Protein AF-A0A0S4L8D2-F1 (afdb_monomer_lite)

Secondary structure (DSSP, 8-state):
----TTS--HHHHHHHHHHTT--GGGS-SSHHHHHHHHHHHHHHHHHHHHHHHHHTTPPPPPPPPTTS-TT----GGGG-----S----

Structure (mmCIF, N/CA/C/O backbone):
data_AF-A0A0S4L8D2-F1
#
_entry.id   AF-A0A0S4L8D2-F1
#
loop_
_atom_site.group_PDB
_atom_site.id
_atom_site.type_symbol
_atom_site.label_atom_id
_atom_site.label_alt_id
_atom_site.label_comp_id
_atom_site.label_asym_id
_atom_site.label_entity_id
_atom_site.label_seq_id
_atom_site.pdbx_PDB_ins_code
_atom_site.Cartn_x
_atom_site.Cartn_y
_atom_site.Cartn_z
_atom_site.occupancy
_atom_site.B_iso_or_equiv
_atom_site.auth_seq_id
_atom_site.auth_comp_id
_atom_site.auth_asym_id
_atom_site.auth_atom_id
_atom_site.pdbx_PDB_model_num
ATOM 1 N N . MET A 1 1 ? 19.949 -25.305 -2.139 1.00 54.22 1 MET A N 1
ATOM 2 C CA . MET A 1 1 ? 18.591 -25.883 -2.056 1.00 54.22 1 MET A CA 1
ATOM 3 C C . MET A 1 1 ? 17.993 -25.764 -3.447 1.00 54.22 1 MET A C 1
ATOM 5 O O . MET A 1 1 ? 17.866 -24.644 -3.919 1.00 54.22 1 MET A O 1
ATOM 9 N N . ALA A 1 2 ? 17.795 -26.876 -4.156 1.00 66.50 2 ALA A N 1
ATOM 10 C CA . ALA A 1 2 ? 17.262 -26.857 -5.519 1.00 66.50 2 ALA A CA 1
ATOM 11 C C . ALA A 1 2 ? 15.730 -26.837 -5.452 1.00 66.50 2 ALA A C 1
ATOM 13 O O . ALA A 1 2 ? 15.147 -27.611 -4.694 1.00 66.50 2 ALA A O 1
ATOM 14 N N . PHE A 1 3 ? 15.094 -25.924 -6.185 1.00 70.25 3 PHE A N 1
ATOM 15 C CA . PHE A 1 3 ? 13.641 -25.894 -6.310 1.00 70.25 3 PHE A CA 1
ATOM 16 C C . PHE A 1 3 ? 13.216 -26.943 -7.334 1.00 70.25 3 PHE A C 1
ATOM 18 O O . PHE A 1 3 ? 13.718 -26.931 -8.455 1.00 70.25 3 PHE A O 1
ATOM 25 N N . ASP A 1 4 ? 12.314 -27.837 -6.940 1.00 81.31 4 ASP A N 1
ATOM 26 C CA . ASP A 1 4 ? 11.623 -28.723 -7.871 1.00 81.31 4 ASP A CA 1
ATOM 27 C C . ASP A 1 4 ? 10.573 -27.896 -8.642 1.00 81.31 4 ASP A C 1
ATOM 29 O O . ASP A 1 4 ? 9.635 -27.385 -8.012 1.00 81.31 4 ASP A O 1
ATOM 33 N N . PRO A 1 5 ? 10.731 -27.700 -9.965 1.00 76.12 5 PRO A N 1
ATOM 34 C CA . PRO A 1 5 ? 9.783 -26.927 -10.762 1.00 76.12 5 PRO A CA 1
ATOM 35 C C . PRO A 1 5 ? 8.410 -27.604 -10.865 1.00 76.12 5 PRO A C 1
ATOM 37 O O . PRO A 1 5 ? 7.411 -26.898 -11.001 1.00 76.12 5 PRO A O 1
ATOM 40 N N . ASP A 1 6 ? 8.339 -28.932 -10.729 1.00 83.88 6 ASP A N 1
ATOM 41 C CA . ASP A 1 6 ? 7.094 -29.700 -10.830 1.00 83.88 6 ASP A CA 1
ATOM 42 C C . ASP A 1 6 ? 6.328 -29.743 -9.495 1.00 83.88 6 ASP A C 1
ATOM 44 O O . ASP A 1 6 ? 5.136 -30.058 -9.449 1.00 83.88 6 ASP A O 1
ATOM 48 N N . ASN A 1 7 ? 6.979 -29.363 -8.388 1.00 84.75 7 ASN A N 1
ATOM 49 C CA . ASN A 1 7 ? 6.364 -29.303 -7.065 1.00 84.75 7 ASN A CA 1
ATOM 50 C C . ASN A 1 7 ? 6.850 -28.094 -6.242 1.00 84.75 7 ASN A C 1
ATOM 52 O O . ASN A 1 7 ? 7.473 -28.251 -5.186 1.00 84.75 7 ASN A O 1
ATOM 56 N N . PRO A 1 8 ? 6.517 -26.858 -6.660 1.00 81.56 8 PRO A N 1
ATOM 57 C CA . PRO A 1 8 ? 6.958 -25.671 -5.948 1.00 81.56 8 PRO A CA 1
ATOM 58 C C . PRO A 1 8 ? 6.315 -25.610 -4.555 1.00 81.56 8 PRO A C 1
ATOM 60 O O . PRO A 1 8 ? 5.145 -25.988 -4.404 1.00 81.56 8 PRO A O 1
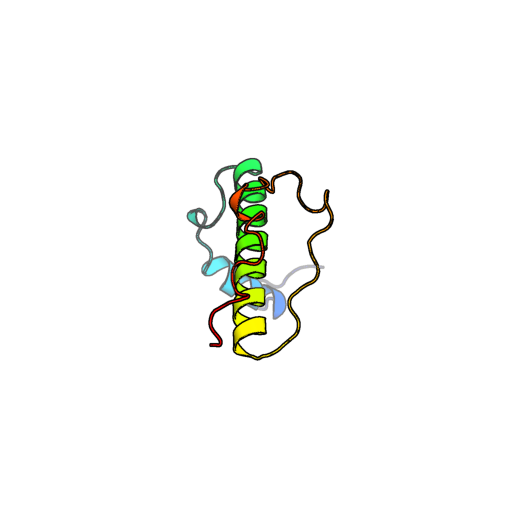ATOM 63 N N . PRO A 1 9 ? 7.024 -25.102 -3.532 1.00 86.06 9 PRO A N 1
ATOM 64 C CA . PRO A 1 9 ? 6.472 -24.968 -2.192 1.00 86.06 9 PRO A CA 1
ATOM 65 C C . PRO A 1 9 ? 5.253 -24.034 -2.184 1.00 86.06 9 PRO A C 1
ATOM 67 O O . PRO A 1 9 ? 5.137 -23.115 -2.996 1.00 86.06 9 PRO A O 1
ATOM 70 N N . ILE A 1 10 ? 4.329 -24.252 -1.243 1.00 85.25 10 ILE A N 1
ATOM 71 C CA . ILE A 1 10 ? 3.016 -23.581 -1.234 1.00 85.25 10 ILE A CA 1
ATOM 72 C C . ILE A 1 10 ? 3.103 -22.048 -1.222 1.00 85.25 10 ILE A C 1
ATOM 74 O O . ILE A 1 10 ? 2.272 -21.378 -1.832 1.00 85.25 10 ILE A O 1
ATOM 78 N N . TRP A 1 11 ? 4.118 -21.483 -0.565 1.00 84.25 11 TRP A N 1
ATOM 79 C CA . TRP A 1 11 ? 4.341 -20.038 -0.538 1.00 84.25 11 TRP A CA 1
ATOM 80 C C . TRP A 1 11 ? 4.698 -19.491 -1.927 1.00 84.25 11 TRP A C 1
ATOM 82 O O . TRP A 1 11 ? 4.228 -18.418 -2.290 1.00 84.25 11 TRP A O 1
ATOM 92 N N . LEU A 1 12 ? 5.439 -20.254 -2.737 1.00 80.06 12 LEU A N 1
ATOM 93 C CA . LEU A 1 12 ? 5.832 -19.857 -4.087 1.00 80.06 12 LEU A CA 1
ATOM 94 C C . LEU A 1 12 ? 4.635 -19.892 -5.046 1.00 80.06 12 LEU A C 1
ATOM 96 O O . LEU A 1 12 ? 4.474 -18.989 -5.859 1.00 80.06 12 LEU A O 1
ATOM 100 N N . ARG A 1 13 ? 3.732 -20.870 -4.890 1.00 77.44 13 ARG A N 1
ATOM 101 C CA . ARG A 1 13 ? 2.461 -20.916 -5.640 1.00 77.44 13 ARG A CA 1
ATOM 102 C C . ARG A 1 13 ? 1.571 -19.715 -5.328 1.00 77.44 13 ARG A C 1
ATOM 104 O O . ARG A 1 13 ? 1.002 -19.117 -6.234 1.00 77.44 13 ARG A O 1
ATOM 111 N N . LYS A 1 14 ? 1.467 -19.347 -4.046 1.00 77.44 14 LYS A N 1
ATOM 112 C CA . LYS A 1 14 ? 0.700 -18.170 -3.610 1.00 77.44 14 LYS A CA 1
ATOM 113 C C . LYS A 1 14 ? 1.292 -16.878 -4.170 1.00 77.44 14 LYS A C 1
ATOM 115 O O . LYS A 1 14 ? 0.547 -16.069 -4.708 1.00 77.44 14 LYS A O 1
ATOM 120 N N . LEU A 1 15 ? 2.618 -16.727 -4.112 1.00 76.00 15 LEU A N 1
ATOM 121 C CA . LEU A 1 15 ? 3.307 -15.591 -4.726 1.00 76.00 15 LEU A CA 1
ATOM 122 C C . LEU A 1 15 ? 3.075 -15.525 -6.233 1.00 76.00 15 LEU A C 1
ATOM 124 O O . LEU A 1 15 ? 2.800 -14.447 -6.736 1.00 76.00 15 LEU A O 1
ATOM 128 N N . HIS A 1 16 ? 3.139 -16.653 -6.944 1.00 72.56 16 HIS A N 1
ATOM 129 C CA . HIS A 1 16 ? 2.887 -16.687 -8.384 1.00 72.56 16 HIS A CA 1
ATOM 130 C C . HIS A 1 16 ? 1.465 -16.229 -8.732 1.00 72.56 16 HIS A C 1
ATOM 132 O O . HIS A 1 16 ? 1.297 -15.416 -9.632 1.00 72.56 16 HIS A O 1
ATOM 138 N N . MET A 1 17 ? 0.452 -16.681 -7.985 1.00 68.94 17 MET A N 1
ATOM 139 C CA . MET A 1 17 ? -0.937 -16.252 -8.188 1.00 68.94 17 MET A CA 1
ATOM 140 C C . MET A 1 17 ? -1.134 -14.755 -7.926 1.00 68.94 17 MET A C 1
ATOM 142 O O . MET A 1 17 ? -1.819 -14.094 -8.698 1.00 68.94 17 MET A O 1
ATOM 146 N N . SER A 1 18 ? -0.526 -14.210 -6.869 1.00 66.06 18 SER A N 1
ATOM 147 C CA . SER A 1 18 ? -0.588 -12.771 -6.589 1.00 66.06 18 SER A CA 1
ATOM 148 C C . SER A 1 18 ? 0.204 -11.952 -7.610 1.00 66.06 18 SER A C 1
ATOM 150 O O . SER A 1 18 ? -0.280 -10.926 -8.063 1.00 66.06 18 SER A O 1
ATOM 152 N N . ALA A 1 19 ? 1.384 -12.415 -8.025 1.00 61.94 19 ALA A N 1
ATOM 153 C CA . ALA A 1 19 ? 2.198 -11.748 -9.040 1.00 61.94 19 ALA A CA 1
ATOM 154 C C . ALA A 1 19 ? 1.531 -11.770 -10.423 1.00 61.94 19 ALA A C 1
ATOM 156 O O . ALA A 1 19 ? 1.618 -10.792 -11.153 1.00 61.94 19 ALA A O 1
ATOM 157 N N . ALA A 1 20 ? 0.815 -12.845 -10.765 1.00 63.62 20 ALA A N 1
ATOM 158 C CA . ALA A 1 20 ? 0.054 -12.946 -12.011 1.00 63.62 20 ALA A CA 1
ATOM 159 C C . ALA A 1 20 ? -1.145 -11.981 -12.075 1.00 63.62 20 ALA A C 1
ATOM 161 O O . ALA A 1 20 ? -1.684 -11.750 -13.154 1.00 63.62 20 ALA A O 1
ATOM 162 N N . GLN A 1 21 ? -1.571 -11.433 -10.934 1.00 67.81 21 GLN A N 1
ATOM 163 C CA . GLN A 1 21 ? -2.654 -10.451 -10.849 1.00 67.81 21 GLN A CA 1
ATOM 164 C C . GLN A 1 21 ? -2.158 -9.004 -10.888 1.00 67.81 21 GLN A C 1
ATOM 166 O O . GLN A 1 21 ? -2.985 -8.104 -10.991 1.00 67.81 21 GLN A O 1
ATOM 171 N N . ILE A 1 22 ? -0.844 -8.782 -10.800 1.00 68.94 22 ILE A N 1
ATOM 172 C CA . ILE A 1 22 ? -0.251 -7.448 -10.785 1.00 68.94 22 ILE A CA 1
ATOM 173 C C . ILE A 1 22 ? 0.320 -7.174 -12.176 1.00 68.94 22 ILE A C 1
ATOM 175 O O . ILE A 1 22 ? 1.265 -7.824 -12.628 1.00 68.94 22 ILE A O 1
ATOM 179 N N . SER A 1 23 ? -0.272 -6.215 -12.876 1.00 73.00 23 SER A N 1
ATOM 180 C CA . SER A 1 23 ? 0.263 -5.694 -14.126 1.00 73.00 23 SER A CA 1
ATOM 181 C C . SER A 1 23 ? 1.534 -4.901 -13.843 1.00 73.00 23 SER A C 1
ATOM 183 O O . SER A 1 23 ? 1.632 -4.187 -12.849 1.00 73.00 23 SER A O 1
ATOM 185 N N . ALA A 1 24 ? 2.496 -4.926 -14.766 1.00 67.69 24 ALA A N 1
ATOM 186 C CA . ALA A 1 24 ? 3.637 -4.008 -14.707 1.00 67.69 24 ALA A CA 1
ATOM 187 C C . ALA A 1 24 ? 3.197 -2.526 -14.700 1.00 67.69 24 ALA A C 1
ATOM 189 O O . ALA A 1 24 ? 3.934 -1.674 -14.222 1.00 67.69 24 ALA A O 1
ATOM 190 N N . HIS A 1 25 ? 1.986 -2.239 -15.189 1.00 74.81 25 HIS A N 1
ATOM 191 C CA . HIS A 1 25 ? 1.369 -0.911 -15.169 1.00 74.81 25 HIS A CA 1
ATOM 192 C C . HIS A 1 25 ? 0.793 -0.523 -13.799 1.00 74.81 25 HIS A C 1
ATOM 194 O O . HIS A 1 25 ? 0.441 0.636 -13.611 1.00 74.81 25 HIS A O 1
ATOM 200 N N . ASP A 1 26 ? 0.682 -1.470 -12.862 1.00 72.69 26 ASP A N 1
ATOM 201 C CA . ASP A 1 26 ? 0.223 -1.201 -11.493 1.00 72.69 26 ASP A CA 1
ATOM 202 C C . ASP A 1 26 ? 1.360 -0.663 -10.610 1.00 72.69 26 ASP A C 1
ATOM 204 O O . ASP A 1 26 ? 1.123 -0.220 -9.487 1.00 72.69 26 ASP A O 1
ATOM 208 N N . TYR A 1 27 ? 2.601 -0.708 -11.106 1.00 74.25 27 TYR A N 1
ATOM 209 C CA . TYR A 1 27 ? 3.755 -0.102 -10.459 1.00 74.25 27 TYR A CA 1
ATOM 210 C C . TYR A 1 27 ? 4.016 1.293 -11.016 1.00 74.25 27 TYR A C 1
ATOM 212 O O . TYR A 1 27 ? 3.872 1.546 -12.214 1.00 74.25 27 TYR A O 1
ATOM 220 N N . ALA A 1 28 ? 4.475 2.185 -10.142 1.00 81.38 28 ALA A N 1
ATOM 221 C CA . ALA A 1 28 ? 4.984 3.479 -10.554 1.00 81.38 28 ALA A CA 1
ATOM 222 C C . ALA A 1 28 ? 6.134 3.326 -11.563 1.00 81.38 28 ALA A C 1
ATOM 224 O O . ALA A 1 28 ? 6.989 2.446 -11.432 1.00 81.38 28 ALA A O 1
ATOM 225 N N . VAL A 1 29 ? 6.164 4.217 -12.555 1.00 84.94 29 VAL A N 1
ATOM 226 C CA . VAL A 1 29 ? 7.156 4.198 -13.641 1.00 84.94 29 VAL A CA 1
ATOM 227 C C . VAL A 1 29 ? 8.559 4.497 -13.104 1.00 84.94 29 VAL A C 1
ATOM 229 O O . VAL A 1 29 ? 9.551 3.995 -13.634 1.00 84.94 29 VAL A O 1
ATOM 232 N N . THR A 1 30 ? 8.643 5.276 -12.023 1.00 87.06 30 THR A N 1
ATOM 233 C CA . THR A 1 30 ? 9.891 5.610 -11.330 1.00 87.06 30 THR A CA 1
ATOM 234 C C . THR A 1 30 ? 9.817 5.323 -9.825 1.00 87.06 30 THR A C 1
ATOM 236 O O . THR A 1 30 ? 8.735 5.379 -9.227 1.00 87.06 30 THR A O 1
ATOM 239 N N . PRO A 1 31 ? 10.961 5.046 -9.166 1.00 81.19 31 PRO A N 1
ATOM 240 C CA . PRO A 1 31 ? 11.014 4.902 -7.712 1.00 81.19 31 PRO A CA 1
ATOM 241 C C . PRO A 1 31 ? 10.467 6.124 -6.964 1.00 81.19 31 PRO A C 1
ATOM 243 O O . PRO A 1 31 ? 9.769 5.974 -5.964 1.00 81.19 31 PRO A O 1
ATOM 246 N N . GLU A 1 32 ? 10.751 7.332 -7.451 1.00 83.06 32 GLU A N 1
ATOM 247 C CA . GLU A 1 32 ? 10.304 8.590 -6.853 1.00 83.06 32 GLU A CA 1
ATOM 248 C C . GLU A 1 32 ? 8.776 8.712 -6.876 1.00 83.06 32 GLU A C 1
ATOM 250 O O . GLU A 1 32 ? 8.165 9.070 -5.865 1.00 83.06 32 GLU A O 1
ATOM 255 N N . GLU A 1 33 ? 8.145 8.370 -8.001 1.00 81.81 33 GLU A N 1
ATOM 256 C CA . GLU A 1 33 ? 6.685 8.312 -8.114 1.00 81.81 33 GLU A CA 1
ATOM 257 C C . GLU A 1 33 ? 6.099 7.257 -7.178 1.00 81.81 33 GLU A C 1
ATOM 259 O O . GLU A 1 33 ? 5.142 7.550 -6.464 1.00 81.81 33 GLU A O 1
ATOM 264 N N . GLY A 1 34 ? 6.721 6.079 -7.086 1.00 83.06 34 GLY A N 1
ATOM 265 C CA . GLY A 1 34 ? 6.271 5.017 -6.185 1.00 83.06 34 GLY A CA 1
ATOM 266 C C . GLY A 1 34 ? 6.324 5.434 -4.715 1.00 83.06 34 GLY A C 1
ATOM 267 O O . GLY A 1 34 ? 5.390 5.173 -3.954 1.00 83.06 34 GLY A O 1
ATOM 268 N N . ILE A 1 35 ? 7.375 6.153 -4.311 1.00 82.06 35 ILE A N 1
ATOM 269 C CA . ILE A 1 35 ? 7.494 6.711 -2.958 1.00 82.06 35 ILE A CA 1
ATOM 270 C C . ILE A 1 35 ? 6.375 7.727 -2.704 1.00 82.06 35 ILE A C 1
ATOM 272 O O . ILE A 1 35 ? 5.722 7.679 -1.656 1.00 82.06 35 ILE A O 1
ATOM 276 N N . LEU A 1 36 ? 6.111 8.623 -3.658 1.00 82.38 36 LEU A N 1
ATOM 277 C CA . LEU A 1 36 ? 5.044 9.618 -3.544 1.00 82.38 36 LEU A CA 1
ATOM 278 C C . LEU A 1 36 ? 3.651 8.978 -3.481 1.00 82.38 36 LEU A C 1
ATOM 280 O O . LEU A 1 36 ? 2.811 9.425 -2.696 1.00 82.38 36 LEU A O 1
ATOM 284 N N . GLU A 1 37 ? 3.394 7.940 -4.270 1.00 82.75 37 GLU A N 1
ATOM 285 C CA . GLU A 1 37 ? 2.140 7.187 -4.252 1.00 82.75 37 GLU A CA 1
ATOM 286 C C . GLU A 1 37 ? 1.930 6.468 -2.921 1.00 82.75 37 GLU A C 1
ATOM 288 O O . GLU A 1 37 ? 0.871 6.627 -2.314 1.00 82.75 37 GLU A O 1
ATOM 293 N N . CYS A 1 38 ? 2.953 5.785 -2.400 1.00 81.12 38 CYS A N 1
ATOM 294 C CA . CYS A 1 38 ? 2.909 5.165 -1.073 1.00 81.12 38 CYS A CA 1
ATOM 295 C C . CYS A 1 38 ? 2.587 6.194 0.021 1.00 81.12 38 CYS A C 1
ATOM 297 O O . CYS A 1 38 ? 1.751 5.956 0.898 1.00 81.12 38 CYS A O 1
ATOM 299 N N . CYS A 1 39 ? 3.215 7.369 -0.055 1.00 81.25 39 CYS A N 1
ATOM 300 C CA . CYS A 1 39 ? 2.979 8.475 0.867 1.00 81.25 39 CYS A CA 1
ATOM 301 C C . CYS A 1 39 ? 1.525 8.967 0.818 1.00 81.25 39 CYS A C 1
ATOM 303 O O . CYS A 1 39 ? 0.884 9.108 1.860 1.00 81.25 39 CYS A O 1
ATOM 305 N N . ARG A 1 40 ? 0.981 9.181 -0.387 1.00 81.81 40 ARG A N 1
ATOM 306 C CA . ARG A 1 40 ? -0.419 9.594 -0.591 1.00 81.81 40 ARG A CA 1
ATOM 307 C C . ARG A 1 40 ? -1.406 8.522 -0.139 1.00 81.81 40 ARG A C 1
ATOM 309 O O . ARG A 1 40 ? -2.437 8.851 0.444 1.00 81.81 40 ARG A O 1
ATOM 316 N N . PHE A 1 41 ? -1.096 7.255 -0.393 1.00 83.44 41 PHE A N 1
ATOM 317 C CA . PHE A 1 41 ? -1.931 6.129 0.002 1.00 83.44 41 PHE A CA 1
ATOM 318 C C . PHE A 1 41 ? -2.015 6.000 1.526 1.00 83.44 41 PHE A C 1
ATOM 320 O O . PHE A 1 41 ? -3.110 5.862 2.070 1.00 83.44 41 PHE A O 1
ATOM 327 N N . SER A 1 42 ? -0.888 6.155 2.228 1.00 82.31 42 SER A N 1
ATOM 328 C CA . SER A 1 42 ? -0.850 6.209 3.695 1.00 82.31 42 SER A CA 1
ATOM 329 C C . SER A 1 42 ? -1.743 7.328 4.254 1.00 82.31 42 SER A C 1
ATOM 331 O O . SER A 1 42 ? -2.532 7.107 5.178 1.00 82.31 42 SER A O 1
ATOM 333 N N . ASP A 1 43 ? -1.709 8.515 3.641 1.00 82.88 43 ASP A N 1
ATOM 334 C CA . ASP A 1 43 ? -2.572 9.637 4.026 1.00 82.88 43 ASP A CA 1
ATOM 335 C C . ASP A 1 43 ? -4.058 9.359 3.774 1.00 82.88 43 ASP A C 1
ATOM 337 O O . ASP A 1 43 ? -4.901 9.672 4.620 1.00 82.88 43 ASP A O 1
ATOM 341 N N . ALA A 1 44 ? -4.386 8.747 2.634 1.00 83.62 44 ALA A N 1
ATOM 342 C CA . ALA A 1 44 ? -5.749 8.359 2.292 1.00 83.62 44 ALA A CA 1
ATOM 343 C C . ALA A 1 44 ? -6.305 7.317 3.274 1.00 83.62 44 ALA A C 1
ATOM 345 O O . ALA A 1 44 ? -7.403 7.510 3.802 1.00 83.62 44 ALA A O 1
ATOM 346 N N . ILE A 1 45 ? -5.529 6.273 3.590 1.00 86.19 45 ILE A N 1
ATOM 347 C CA . ILE A 1 45 ? -5.898 5.262 4.592 1.00 86.19 45 ILE A CA 1
ATOM 348 C C . ILE A 1 45 ? -6.156 5.926 5.934 1.00 86.19 45 ILE A C 1
ATOM 350 O O . ILE A 1 45 ? -7.170 5.667 6.572 1.00 86.19 45 ILE A O 1
ATOM 354 N N . ARG A 1 46 ? -5.261 6.808 6.373 1.00 85.94 46 ARG A N 1
ATOM 355 C CA . ARG A 1 46 ? -5.404 7.483 7.660 1.00 85.94 46 ARG A CA 1
ATOM 356 C C . ARG A 1 46 ? -6.684 8.319 7.730 1.00 85.94 46 ARG A C 1
ATOM 358 O O . ARG A 1 46 ? -7.390 8.266 8.737 1.00 85.94 46 ARG A O 1
ATOM 365 N N . ARG A 1 47 ? -6.996 9.079 6.674 1.00 86.00 47 ARG A N 1
ATOM 366 C CA . ARG A 1 47 ? -8.249 9.848 6.576 1.00 86.00 47 ARG A CA 1
ATOM 367 C C . ARG A 1 47 ? -9.462 8.927 6.634 1.00 86.00 47 ARG A C 1
ATOM 369 O O . ARG A 1 47 ? -10.372 9.188 7.415 1.00 86.00 47 ARG A O 1
ATOM 376 N N . TRP A 1 48 ? -9.440 7.836 5.873 1.00 87.38 48 TRP A N 1
ATOM 377 C CA . TRP A 1 48 ? -10.507 6.840 5.879 1.00 87.38 48 TRP A CA 1
ATOM 378 C C . TRP A 1 48 ? -10.709 6.224 7.267 1.00 87.38 48 TRP A C 1
ATOM 380 O O . TRP A 1 48 ? -11.820 6.228 7.788 1.00 87.38 48 TRP A O 1
ATOM 390 N N . SER A 1 49 ? -9.629 5.791 7.917 1.00 88.44 49 SER A N 1
ATOM 391 C CA . SER A 1 49 ? -9.657 5.234 9.271 1.00 88.44 49 SER A CA 1
ATOM 392 C C . SER A 1 49 ? -10.247 6.206 10.290 1.00 88.44 49 SER A C 1
ATOM 394 O O . SER A 1 49 ? -11.019 5.786 11.145 1.00 88.44 49 SER A O 1
ATOM 396 N N . ASN A 1 50 ? -9.949 7.505 10.186 1.00 89.12 50 ASN A N 1
ATOM 397 C CA . ASN A 1 50 ? -10.553 8.520 11.052 1.00 89.12 50 ASN A CA 1
ATOM 398 C C . ASN A 1 50 ? -12.055 8.699 10.796 1.00 89.12 50 ASN A C 1
ATOM 400 O O . ASN A 1 50 ? -12.820 8.819 11.750 1.00 89.12 50 ASN A O 1
ATOM 404 N N . VAL A 1 51 ? -12.489 8.684 9.532 1.00 90.12 51 VAL A N 1
ATOM 405 C CA . VAL A 1 51 ? -13.919 8.732 9.181 1.00 90.12 51 VAL A CA 1
ATOM 406 C C . VAL A 1 51 ? -14.647 7.498 9.720 1.00 90.12 51 VAL A C 1
ATOM 408 O O . VAL A 1 51 ? -15.707 7.630 10.330 1.00 90.12 51 VAL A O 1
ATOM 411 N N . CYS A 1 52 ? -14.063 6.307 9.571 1.00 90.69 52 CYS A N 1
ATOM 412 C CA . CYS A 1 52 ? -14.606 5.078 10.143 1.00 90.69 52 CYS A CA 1
ATOM 413 C C . CYS A 1 52 ? -14.653 5.126 11.673 1.00 90.69 52 CYS A C 1
ATOM 415 O O . CYS A 1 52 ? -15.674 4.772 12.253 1.00 90.69 52 CYS A O 1
ATOM 417 N N . ALA A 1 53 ? -13.587 5.593 12.331 1.00 90.69 53 ALA A N 1
ATOM 418 C CA . ALA A 1 53 ? -13.557 5.741 13.783 1.00 90.69 53 ALA A CA 1
ATOM 419 C C . ALA A 1 53 ? -14.683 6.666 14.264 1.00 90.69 53 ALA A C 1
ATOM 421 O O . ALA A 1 53 ? -15.423 6.298 15.171 1.00 90.69 53 ALA A O 1
ATOM 422 N N . HIS A 1 54 ? -14.884 7.802 13.590 1.00 89.50 54 HIS A N 1
ATOM 423 C CA . HIS A 1 54 ? -15.984 8.717 13.884 1.00 89.50 54 HIS A CA 1
ATOM 424 C C . HIS A 1 54 ? -17.357 8.049 13.715 1.00 89.50 54 HIS A C 1
ATOM 426 O O . HIS A 1 54 ? -18.198 8.139 14.606 1.00 89.50 54 HIS A O 1
ATOM 432 N N . ALA A 1 55 ? -17.583 7.339 12.605 1.00 90.94 55 ALA A N 1
ATOM 433 C CA .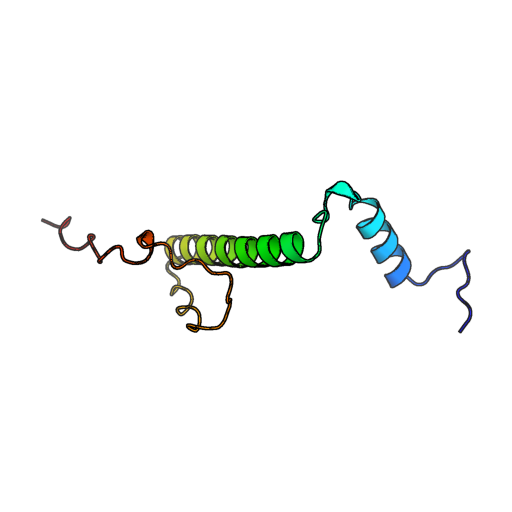 ALA A 1 55 ? -18.839 6.629 12.356 1.00 90.94 55 ALA A CA 1
ATOM 434 C C . ALA A 1 55 ? -19.131 5.532 13.399 1.00 90.94 55 ALA A C 1
ATOM 436 O O . ALA A 1 55 ? -20.291 5.247 13.685 1.00 90.94 55 ALA A O 1
ATOM 437 N N . LEU A 1 56 ? -18.085 4.937 13.977 1.00 94.62 56 LEU A N 1
ATOM 438 C CA . LEU A 1 56 ? -18.173 3.887 14.993 1.00 94.62 56 LEU A CA 1
ATOM 439 C C . LEU A 1 56 ? -18.127 4.420 16.437 1.00 94.62 56 LEU A C 1
ATOM 441 O O . LEU A 1 56 ? -18.156 3.623 17.372 1.00 94.62 56 LEU A O 1
ATOM 445 N N . GLY A 1 57 ? -18.031 5.739 16.643 1.00 92.94 57 GLY A N 1
ATOM 446 C CA . GLY A 1 57 ? -17.889 6.338 17.976 1.00 92.94 57 GLY A CA 1
ATOM 447 C C . GLY A 1 57 ? -16.567 5.999 18.680 1.00 92.94 57 GLY A C 1
ATOM 448 O O . GLY A 1 57 ? -16.481 6.065 19.904 1.00 92.94 57 GLY A O 1
ATOM 449 N N . LEU A 1 58 ? -15.540 5.611 17.921 1.00 92.69 58 LEU A N 1
ATOM 450 C CA . LEU A 1 58 ? -14.203 5.309 18.424 1.00 92.69 58 LEU A CA 1
ATOM 451 C C . LEU A 1 58 ? -13.333 6.568 18.450 1.00 92.69 58 LEU A C 1
ATOM 453 O O . LEU A 1 58 ? -13.530 7.508 17.678 1.00 92.69 58 LEU A O 1
ATOM 457 N N . SER A 1 59 ? -12.322 6.568 19.321 1.00 87.94 59 SER A N 1
ATOM 458 C CA . SER A 1 59 ? -11.333 7.647 19.348 1.00 87.94 59 SER A CA 1
ATOM 459 C C . SER A 1 59 ? -10.579 7.718 18.011 1.00 87.94 59 SER A C 1
ATOM 461 O O . SER A 1 59 ? -10.166 6.675 17.496 1.00 87.94 59 SER A O 1
ATOM 463 N N . PRO A 1 60 ? -10.351 8.922 17.456 1.00 86.06 60 PRO A N 1
ATOM 464 C CA . PRO A 1 60 ? -9.576 9.086 16.233 1.00 86.06 60 PRO A CA 1
ATOM 465 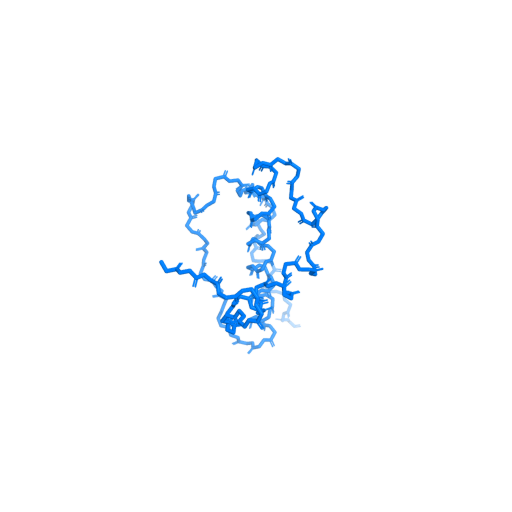C C . PRO A 1 60 ? -8.105 8.708 16.441 1.00 86.06 60 PRO A C 1
ATOM 467 O O . PRO A 1 60 ? -7.600 8.676 17.568 1.00 86.06 60 PRO A O 1
ATOM 470 N N . LEU A 1 61 ? -7.402 8.457 15.333 1.00 80.94 61 LEU A N 1
ATOM 471 C CA . LEU A 1 61 ? -5.974 8.157 15.356 1.00 80.94 61 LEU A CA 1
ATOM 472 C C . LEU A 1 61 ? -5.164 9.386 15.810 1.00 80.94 61 LEU A C 1
ATOM 474 O O . LEU A 1 61 ? -5.438 10.503 15.351 1.00 80.94 61 LEU A O 1
ATOM 478 N N . PRO A 1 62 ? -4.123 9.199 16.644 1.00 84.56 62 PRO A N 1
ATOM 479 C CA . PRO A 1 62 ? -3.275 10.293 17.113 1.00 84.56 62 PRO A CA 1
ATOM 480 C C . PRO A 1 62 ? -2.578 10.983 15.934 1.00 84.56 62 PRO A C 1
ATOM 482 O O . PRO A 1 62 ? -2.232 10.290 14.970 1.00 84.56 62 PRO A O 1
ATOM 485 N N . PRO A 1 63 ? -2.363 12.316 15.969 1.00 79.69 63 PRO A N 1
ATOM 486 C CA . PRO A 1 63 ? -1.744 13.083 14.881 1.00 79.69 63 PRO A CA 1
ATOM 487 C C . PRO A 1 63 ? -0.402 12.470 14.443 1.00 79.69 63 PRO A C 1
ATOM 489 O O . PRO A 1 63 ? 0.298 11.895 15.278 1.00 79.69 63 PRO A O 1
ATOM 492 N N . PRO A 1 64 ? -0.042 12.531 13.145 1.00 72.62 64 PRO A N 1
ATOM 493 C CA . PRO A 1 64 ? 1.224 11.974 12.698 1.00 72.62 64 PRO A CA 1
ATOM 494 C C . PRO A 1 64 ? 2.377 12.805 13.275 1.00 72.62 64 PRO A C 1
ATOM 496 O O . PRO A 1 64 ? 2.227 14.023 13.425 1.00 72.62 64 PRO A O 1
ATOM 499 N N . PRO A 1 65 ? 3.533 12.1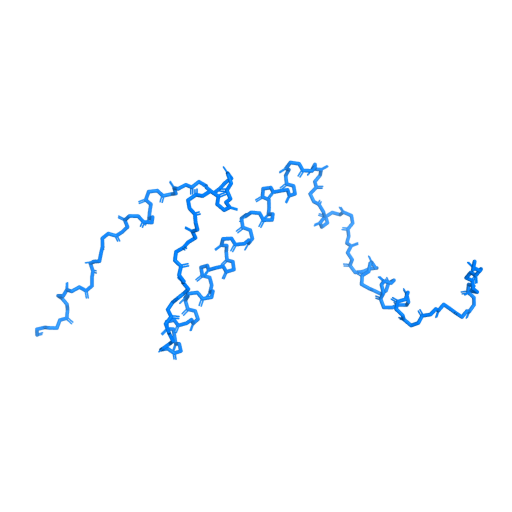87 13.563 1.00 76.31 65 PRO A N 1
ATOM 500 C CA . PRO A 1 65 ? 4.731 12.931 13.912 1.00 76.31 65 PRO A CA 1
ATOM 501 C C . PRO A 1 65 ? 5.093 13.949 12.810 1.00 76.31 65 PRO A C 1
ATOM 503 O O . PRO A 1 65 ? 4.919 13.648 11.625 1.00 76.31 65 PRO A O 1
ATOM 506 N N . PRO A 1 66 ? 5.664 15.119 13.158 1.00 64.56 66 PRO A N 1
ATOM 507 C CA . PRO A 1 66 ? 5.995 16.178 12.196 1.00 64.56 66 PRO A CA 1
ATOM 508 C C . PRO A 1 66 ? 6.941 15.764 11.056 1.00 64.56 66 PRO A C 1
ATOM 510 O O . PRO A 1 66 ? 6.972 16.422 10.023 1.00 64.56 66 PRO A O 1
ATOM 513 N N . LEU A 1 67 ? 7.715 14.688 11.237 1.00 65.88 67 LEU A N 1
ATOM 514 C CA . LEU A 1 67 ? 8.726 14.200 10.289 1.00 65.88 67 LEU A CA 1
ATOM 515 C C . LEU A 1 67 ? 8.458 12.767 9.806 1.00 65.88 67 LEU A C 1
ATOM 517 O O . LEU A 1 67 ? 9.329 12.148 9.207 1.00 65.88 67 LEU A O 1
ATOM 521 N N . ASP A 1 68 ? 7.265 12.232 10.063 1.00 69.00 68 ASP A N 1
ATOM 522 C CA . ASP A 1 68 ? 6.922 10.844 9.719 1.00 69.00 68 ASP A CA 1
ATOM 523 C C . ASP A 1 68 ? 6.838 10.617 8.200 1.00 69.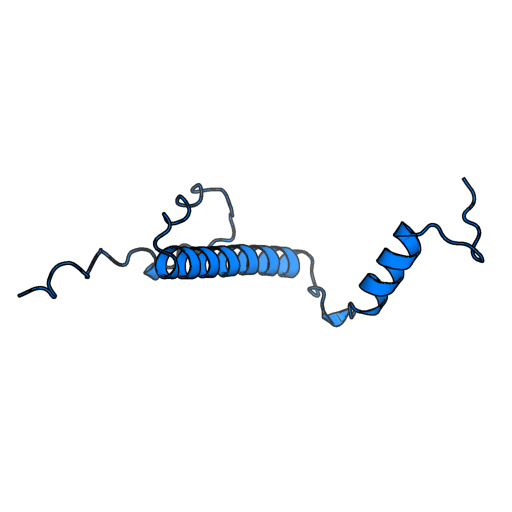00 68 ASP A C 1
ATOM 525 O O . ASP A 1 68 ? 7.015 9.511 7.703 1.00 69.00 68 ASP A O 1
ATOM 529 N N . ASN A 1 69 ? 6.581 11.684 7.437 1.00 65.06 69 ASN A N 1
ATOM 530 C CA . ASN A 1 69 ? 6.567 11.637 5.982 1.00 65.06 69 ASN A CA 1
ATOM 531 C C . ASN A 1 69 ? 7.033 12.986 5.394 1.00 65.0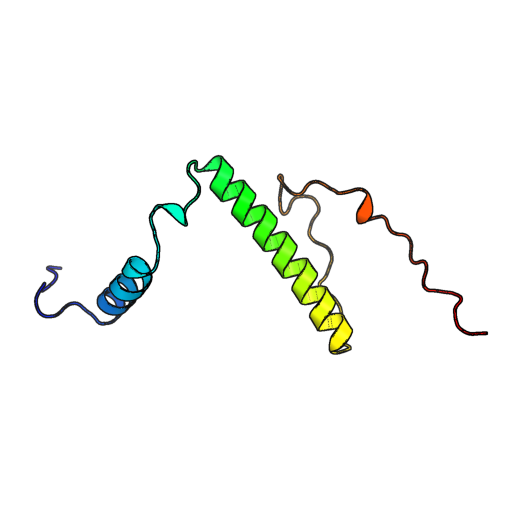6 69 ASN A C 1
ATOM 533 O O . ASN A 1 69 ? 6.268 13.953 5.434 1.00 65.06 69 ASN A O 1
ATOM 537 N N . PRO A 1 70 ? 8.244 13.065 4.807 1.00 64.06 70 PRO A N 1
ATOM 538 C CA . PRO A 1 70 ? 8.788 14.307 4.250 1.00 64.06 70 PRO A CA 1
ATOM 539 C C . PRO A 1 70 ? 8.046 14.784 2.990 1.00 64.06 70 PRO A C 1
ATOM 541 O O . PRO A 1 70 ? 8.205 15.928 2.573 1.00 64.06 70 PRO A O 1
ATOM 544 N N . PHE A 1 71 ? 7.213 13.931 2.389 1.00 64.38 71 PHE A N 1
ATOM 545 C CA . PHE A 1 71 ? 6.391 14.245 1.219 1.00 64.38 71 PHE A CA 1
ATOM 546 C C . PHE A 1 71 ? 4.965 14.665 1.584 1.00 64.38 71 PHE A C 1
ATOM 548 O O . PHE A 1 71 ? 4.183 15.044 0.704 1.00 64.38 71 PHE A O 1
ATOM 555 N N . ARG A 1 72 ? 4.611 14.606 2.874 1.00 64.62 72 ARG A N 1
ATOM 556 C CA . ARG A 1 72 ? 3.318 15.045 3.395 1.00 64.62 72 ARG A CA 1
ATOM 557 C C . ARG A 1 72 ? 3.246 16.561 3.236 1.00 64.62 72 ARG A C 1
ATOM 559 O O . ARG A 1 72 ? 3.768 17.319 4.050 1.00 64.62 72 ARG A O 1
ATOM 566 N N . ARG A 1 73 ? 2.615 17.029 2.155 1.00 60.94 73 ARG A N 1
ATOM 567 C CA . ARG A 1 73 ? 2.283 18.450 2.021 1.00 60.94 73 ARG A CA 1
ATOM 568 C C . ARG A 1 73 ? 1.315 18.769 3.149 1.00 60.94 73 ARG A C 1
ATOM 570 O O . ARG A 1 73 ? 0.219 18.216 3.172 1.00 60.94 73 ARG A O 1
ATOM 577 N N . VAL A 1 74 ? 1.717 19.639 4.071 1.00 52.16 74 VAL A N 1
ATOM 578 C CA . VAL A 1 74 ? 0.805 20.224 5.055 1.00 52.16 74 VAL A CA 1
ATOM 579 C C . VAL A 1 74 ? -0.188 21.067 4.259 1.00 52.16 74 VAL A C 1
ATOM 581 O O . VAL A 1 74 ? 0.055 22.230 3.947 1.00 52.16 74 VAL A O 1
ATOM 584 N N . SER A 1 75 ? -1.272 20.447 3.803 1.00 46.09 75 SER A N 1
ATOM 585 C CA . SER A 1 75 ? -2.377 21.178 3.213 1.00 46.09 75 SER A CA 1
ATOM 586 C C . SER A 1 75 ? -2.948 22.061 4.312 1.00 46.09 75 SER A C 1
ATOM 588 O O . SER A 1 75 ? -3.388 21.557 5.338 1.00 46.09 75 SER A O 1
ATOM 590 N N . SER A 1 76 ? -2.976 23.375 4.079 1.00 44.00 76 SER A N 1
ATOM 591 C CA . SER A 1 76 ? -3.587 24.386 4.964 1.00 44.00 76 SER A CA 1
ATOM 592 C C . SER A 1 76 ? -5.033 24.040 5.390 1.00 44.00 76 SER A C 1
ATOM 594 O O . SER A 1 76 ? -5.558 24.577 6.356 1.00 44.00 76 SER A O 1
ATOM 596 N N . ILE A 1 77 ? -5.669 23.084 4.704 1.00 43.41 77 ILE A N 1
ATOM 597 C CA . ILE A 1 77 ? -6.985 22.512 5.021 1.00 43.41 77 ILE A CA 1
ATOM 598 C C . ILE A 1 77 ? -6.998 21.745 6.359 1.00 43.41 77 ILE A C 1
ATOM 600 O O . ILE A 1 77 ? -8.040 21.684 7.002 1.00 43.41 77 ILE A O 1
ATOM 604 N N . ASP A 1 78 ? -5.862 21.219 6.830 1.00 44.94 78 ASP A N 1
ATOM 605 C CA . ASP A 1 78 ? -5.782 20.555 8.142 1.00 44.94 78 ASP A CA 1
ATOM 606 C C . ASP A 1 78 ? -5.789 21.566 9.316 1.00 44.94 78 ASP A C 1
ATOM 608 O O . ASP A 1 78 ? -5.869 21.172 10.477 1.00 44.94 78 ASP A O 1
ATOM 612 N N . HIS A 1 79 ? -5.755 22.877 9.025 1.00 42.66 79 HIS A N 1
ATOM 613 C CA . HIS A 1 79 ? -6.098 23.967 9.950 1.00 42.66 79 HIS A CA 1
ATOM 614 C C . HIS A 1 79 ? -7.567 24.389 9.790 1.00 42.66 79 HIS A C 1
ATOM 616 O O . HIS A 1 79 ? -7.881 25.577 9.761 1.00 42.66 79 HIS A O 1
ATOM 622 N N . ALA A 1 80 ? -8.500 23.446 9.680 1.00 35.66 80 ALA A N 1
ATOM 623 C CA . ALA A 1 80 ? -9.890 23.778 9.961 1.00 35.66 80 ALA A CA 1
ATOM 624 C C . ALA A 1 80 ? -10.016 23.955 11.487 1.00 35.66 80 ALA A C 1
ATOM 626 O O . ALA A 1 80 ? -9.903 22.963 12.215 1.00 35.66 80 ALA A O 1
ATOM 627 N N . PRO A 1 81 ? -10.207 25.179 12.023 1.00 40.09 81 PRO A N 1
ATOM 628 C CA . PRO A 1 81 ? -10.593 25.308 13.415 1.00 40.09 81 PRO A CA 1
ATOM 629 C C . PRO A 1 81 ? -11.909 24.554 13.606 1.00 40.09 81 PRO A C 1
ATOM 631 O O . PRO A 1 81 ? -12.751 24.502 12.713 1.00 40.09 81 PRO A O 1
ATOM 634 N N . SER A 1 82 ? -12.066 23.959 14.783 1.00 45.31 82 SER A N 1
ATOM 635 C CA . SER A 1 82 ? -13.310 23.393 15.299 1.00 45.31 82 SER A CA 1
ATOM 636 C C . SER A 1 82 ? -14.486 24.374 15.125 1.00 45.31 82 SER A C 1
ATOM 638 O O . SER A 1 82 ? -14.814 25.119 16.046 1.00 45.31 82 SER A O 1
ATOM 640 N N . VAL A 1 83 ? -15.148 24.363 13.968 1.00 44.09 83 VAL A N 1
ATOM 641 C CA . VAL A 1 83 ? -16.424 25.051 13.721 1.00 44.09 83 VAL A CA 1
ATOM 642 C C . VAL A 1 83 ? -17.527 23.996 13.708 1.00 44.09 83 VAL A C 1
ATOM 644 O O . VAL A 1 83 ? -18.147 23.729 12.691 1.00 44.09 83 VAL A O 1
ATOM 647 N N . LEU A 1 84 ? -17.710 23.331 14.848 1.00 43.28 84 LEU A N 1
ATOM 648 C CA . LEU A 1 84 ? -18.904 22.540 15.182 1.00 43.28 84 LEU A CA 1
ATOM 649 C C . LEU A 1 84 ? -19.201 22.633 16.695 1.00 43.28 84 LEU A C 1
ATOM 651 O O . LEU A 1 84 ? -19.689 21.700 17.325 1.00 43.28 84 LEU A O 1
ATOM 655 N N . ARG A 1 85 ? -18.899 23.786 17.299 1.00 45.22 85 ARG A N 1
ATOM 656 C CA . ARG A 1 85 ? -19.653 24.289 18.454 1.00 45.22 85 ARG A CA 1
ATOM 657 C C . ARG A 1 85 ? -20.632 25.314 17.877 1.00 45.22 85 ARG A C 1
ATOM 659 O O . ARG A 1 85 ? -20.208 26.094 17.037 1.00 45.22 85 ARG A O 1
ATOM 666 N N . ASP A 1 86 ? -21.894 25.270 18.292 1.00 41.94 86 ASP A N 1
ATOM 667 C CA . ASP A 1 86 ? -22.995 26.181 17.906 1.00 41.94 86 ASP A CA 1
ATOM 668 C C . ASP A 1 86 ? -23.989 25.702 16.829 1.00 41.94 86 ASP A C 1
ATOM 670 O O . ASP A 1 86 ? -24.525 26.502 16.069 1.00 41.94 86 ASP A O 1
ATOM 674 N N . VAL A 1 87 ? -24.363 24.416 16.833 1.00 41.62 87 VAL A N 1
ATOM 675 C CA . VAL A 1 87 ? -25.720 24.015 16.392 1.00 41.62 87 VAL A CA 1
ATOM 676 C C . VAL A 1 87 ? -26.365 23.134 17.462 1.00 41.62 87 VAL A C 1
ATOM 678 O O . VAL A 1 87 ? -26.632 21.953 17.277 1.00 41.62 87 VAL A O 1
ATOM 681 N N . ALA A 1 88 ? -26.555 23.723 18.638 1.00 42.72 88 ALA A N 1
ATOM 682 C CA . ALA A 1 88 ? -27.491 23.244 19.645 1.00 42.72 88 ALA A CA 1
ATOM 683 C C . ALA A 1 88 ? -28.038 24.477 20.373 1.00 42.72 88 ALA A C 1
ATOM 685 O O . ALA A 1 88 ? -27.526 24.888 21.415 1.00 42.72 88 ALA A O 1
ATOM 686 N N . ARG A 1 89 ? -29.033 25.112 19.757 1.00 39.66 89 ARG A N 1
ATOM 687 C CA . ARG A 1 89 ? -29.943 26.041 20.421 1.00 39.66 89 ARG A CA 1
ATOM 688 C C . ARG A 1 89 ? -31.362 25.638 20.080 1.00 39.66 89 ARG A C 1
ATOM 690 O O . ARG A 1 89 ? -31.579 25.300 18.896 1.00 39.66 89 ARG A O 1
#

pLDDT: mean 72.34, std 16.01, range [35.66, 94.62]

Organism: NCBI:txid1742973

Radius of gyration: 21.31 Å; chains: 1; bounding box: 48×56×36 Å

Foldseek 3Di:
DDADPVDGDPVVVVVVVVVVVDDPVNADPDPVVNLLVVVVVVVVVLVVQQVVCVVVVHDHDDDDDPVNRPNPDPDCVVPPPPPPDPPPD

Sequence (89 aa):
MAFDPDNPPIWLRKLHMSAAQISAHDYAVTPEEGILECCRFSDAIRRWSNVCAHALGLSPLPPPPPLDNPFRRVSSIDHAPSVLRDVAR